Protein AF-A0A833R8L1-F1 (afdb_monomer)

Solvent-accessible surface area (backbone atoms only — not comparable to full-atom values): 6176 Å² total; per-residue (Å²): 141,79,85,76,70,83,76,71,52,55,57,55,58,17,51,48,32,48,52,28,42,79,69,75,31,52,68,61,21,54,55,58,44,67,78,46,80,87,41,73,46,28,52,52,32,49,52,51,46,55,51,51,51,55,58,74,72,60,53,72,66,58,54,51,50,52,54,51,52,51,54,50,52,50,50,56,49,55,72,72,42,66,52,66,59,53,52,49,52,61,64,64,52,74,78,65,83,90,80,93,79,93,133

Organism: NCBI:txid561572

Mean predicted aligned error: 17.48 Å

pLDDT: mean 70.96, std 16.93, range [40.0, 94.81]

Radius of gyration: 25.74 Å; Cα contacts (8 Å, |Δi|>4): 49; chains: 1; bounding box: 40×55×70 Å

Sequence (103 aa):
MAKKSDDTKEWNIARMGISLLLNNKTEEAEALFTGHPHSFHIKAGRCFVLFMNALMTFENDKLQQAILLLKDMERECASDIGWLKSVKSKVFKAEETGVTIII

Structure (mmCIF, N/CA/C/O backbone):
data_AF-A0A833R8L1-F1
#
_entry.id   AF-A0A833R8L1-F1
#
loop_
_atom_site.group_PDB
_atom_site.id
_atom_site.type_symbol
_atom_site.label_atom_id
_atom_site.label_alt_id
_atom_site.label_comp_id
_atom_site.label_asym_id
_atom_site.label_entity_id
_atom_site.label_seq_id
_atom_site.pdbx_PDB_ins_code
_atom_site.Cartn_x
_atom_site.Cartn_y
_atom_site.Cartn_z
_atom_site.occupancy
_atom_site.B_iso_or_equiv
_atom_site.auth_seq_id
_atom_site.auth_comp_id
_atom_site.auth_asym_id
_atom_site.auth_atom_id
_atom_site.pdbx_PDB_model_num
ATOM 1 N N . MET A 1 1 ? 24.207 11.016 -30.138 1.00 40.00 1 MET A N 1
ATOM 2 C CA . MET A 1 1 ? 22.897 11.035 -29.454 1.00 40.00 1 MET A CA 1
ATOM 3 C C . MET A 1 1 ? 22.816 9.829 -28.538 1.00 40.00 1 MET A C 1
ATOM 5 O O . MET A 1 1 ? 22.832 8.716 -29.034 1.00 40.00 1 MET A O 1
ATOM 9 N N . ALA A 1 2 ? 22.756 10.042 -27.229 1.00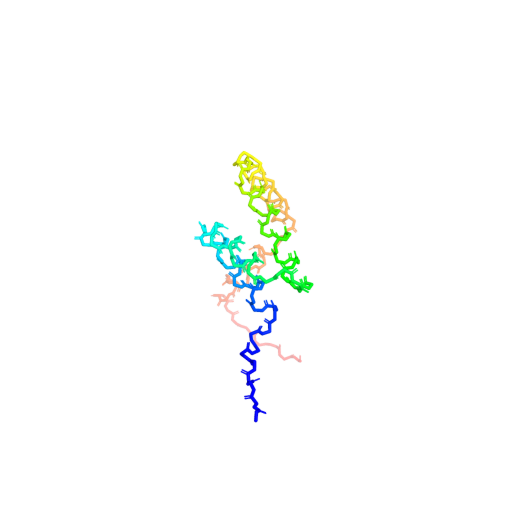 41.59 2 ALA A N 1
ATOM 10 C CA . ALA A 1 2 ? 22.320 9.026 -26.278 1.00 41.59 2 ALA A CA 1
ATOM 11 C C . ALA A 1 2 ? 21.628 9.772 -25.138 1.00 41.59 2 ALA A C 1
ATOM 13 O O . ALA A 1 2 ? 22.274 10.266 -24.216 1.00 41.59 2 ALA A O 1
ATOM 14 N N . LYS A 1 3 ? 20.309 9.948 -25.260 1.00 43.62 3 LYS A N 1
ATOM 15 C CA . LYS A 1 3 ? 19.487 10.407 -24.144 1.00 43.62 3 LYS A CA 1
ATOM 16 C C . LYS A 1 3 ? 19.398 9.211 -23.206 1.00 43.62 3 LYS A C 1
ATOM 18 O O . LYS A 1 3 ? 18.616 8.302 -23.448 1.00 43.62 3 LYS A O 1
ATOM 23 N N . LYS A 1 4 ? 20.296 9.169 -22.222 1.00 41.38 4 LYS A N 1
ATOM 24 C CA . LYS A 1 4 ? 20.243 8.222 -21.111 1.00 41.38 4 LYS A CA 1
ATOM 25 C C . LYS A 1 4 ? 18.935 8.541 -20.393 1.00 41.38 4 LYS A C 1
ATOM 27 O O . LYS A 1 4 ? 18.856 9.562 -19.713 1.00 41.38 4 LYS A O 1
ATOM 32 N N . SER A 1 5 ? 17.876 7.793 -20.701 1.00 47.31 5 SER A N 1
ATOM 33 C CA . SER A 1 5 ? 16.638 7.868 -19.944 1.00 47.31 5 SER A CA 1
ATOM 34 C C . SER A 1 5 ? 17.030 7.589 -18.506 1.00 47.31 5 SER A C 1
ATOM 36 O O . SER A 1 5 ? 17.732 6.622 -18.212 1.00 47.31 5 SER A O 1
ATOM 38 N N . ASP A 1 6 ? 16.692 8.522 -17.631 1.00 53.19 6 ASP A N 1
ATOM 39 C CA . ASP A 1 6 ? 16.714 8.288 -16.204 1.00 53.19 6 ASP A CA 1
ATOM 40 C C . ASP A 1 6 ? 15.689 7.177 -15.948 1.00 53.19 6 ASP A C 1
ATOM 42 O O . ASP A 1 6 ? 14.493 7.430 -15.812 1.00 53.19 6 ASP A O 1
ATOM 46 N N . ASP A 1 7 ? 16.150 5.927 -16.055 1.00 53.56 7 ASP A N 1
ATOM 47 C CA . ASP A 1 7 ? 15.382 4.695 -15.901 1.00 53.56 7 ASP A CA 1
ATOM 48 C C . ASP A 1 7 ? 15.023 4.523 -14.422 1.00 53.56 7 ASP A C 1
ATOM 50 O O . ASP A 1 7 ? 15.383 3.544 -13.758 1.00 53.56 7 ASP A O 1
ATOM 54 N N . THR A 1 8 ? 14.282 5.484 -13.873 1.00 61.19 8 THR A N 1
ATOM 55 C CA . THR A 1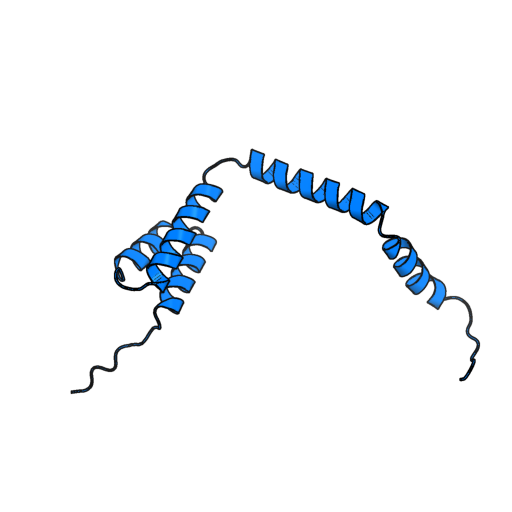 8 ? 13.489 5.228 -12.685 1.00 61.19 8 THR A CA 1
ATOM 56 C C . THR A 1 8 ? 12.464 4.189 -13.103 1.00 61.19 8 THR A C 1
ATOM 58 O O . THR A 1 8 ? 11.418 4.503 -13.668 1.00 61.19 8 THR A O 1
ATOM 61 N N . LYS A 1 9 ? 12.819 2.918 -12.891 1.00 83.00 9 LYS A N 1
ATOM 62 C CA . LYS A 1 9 ? 11.961 1.780 -13.199 1.00 83.00 9 LYS A CA 1
ATOM 63 C C . LYS A 1 9 ? 10.581 2.076 -12.620 1.00 83.00 9 LYS A C 1
ATOM 65 O O . LYS A 1 9 ? 10.475 2.440 -11.454 1.00 83.00 9 LYS A O 1
ATOM 70 N N . GLU A 1 10 ? 9.536 1.930 -13.421 1.00 84.12 10 GLU A N 1
ATOM 71 C CA . GLU A 1 10 ? 8.184 2.419 -13.114 1.00 84.12 10 GLU A CA 1
ATOM 72 C C . GLU A 1 10 ? 7.615 1.871 -11.786 1.00 84.12 10 GLU A C 1
ATOM 74 O O . GLU A 1 10 ? 6.789 2.514 -11.137 1.00 84.12 10 GLU A O 1
ATOM 79 N N . TRP A 1 11 ? 8.114 0.718 -11.321 1.00 87.25 11 TRP A N 1
ATOM 80 C CA . TRP A 1 11 ? 7.828 0.183 -9.984 1.00 87.25 11 TRP A CA 1
ATOM 81 C C . TRP A 1 11 ? 8.289 1.105 -8.846 1.00 87.25 11 TRP A C 1
ATOM 83 O O . TRP A 1 11 ? 7.661 1.133 -7.792 1.00 87.25 11 TRP A O 1
ATOM 93 N N . ASN A 1 12 ? 9.369 1.866 -9.030 1.00 91.19 12 ASN A N 1
ATOM 94 C CA . ASN A 1 12 ? 9.887 2.797 -8.034 1.00 91.19 12 ASN A CA 1
ATOM 95 C C . ASN A 1 12 ? 8.972 4.023 -7.908 1.00 91.19 12 ASN A C 1
ATOM 97 O O . ASN A 1 12 ? 8.742 4.502 -6.803 1.00 91.19 12 ASN A O 1
ATOM 101 N N . ILE A 1 13 ? 8.367 4.464 -9.017 1.00 91.56 13 ILE A N 1
ATOM 102 C CA . ILE A 1 13 ? 7.332 5.510 -9.011 1.00 91.56 13 ILE A CA 1
ATOM 103 C C . ILE A 1 13 ? 6.093 5.011 -8.256 1.00 91.56 13 ILE A C 1
ATOM 105 O O . ILE A 1 13 ? 5.587 5.705 -7.376 1.00 91.56 13 ILE A O 1
ATOM 109 N N . ALA A 1 14 ? 5.656 3.773 -8.520 1.00 91.50 14 ALA A N 1
ATOM 110 C CA . ALA A 1 14 ? 4.570 3.136 -7.773 1.00 91.50 14 ALA A CA 1
ATOM 111 C C . ALA A 1 14 ? 4.877 3.048 -6.265 1.00 91.50 14 ALA A C 1
ATOM 113 O O . ALA A 1 14 ? 4.057 3.450 -5.439 1.00 91.50 14 ALA A O 1
ATOM 114 N N . ARG A 1 15 ? 6.085 2.597 -5.899 1.00 93.94 15 ARG A N 1
ATOM 115 C CA . ARG A 1 15 ? 6.544 2.527 -4.503 1.00 93.94 15 ARG A CA 1
ATOM 116 C C . ARG A 1 15 ? 6.554 3.902 -3.835 1.00 93.94 15 ARG A C 1
ATOM 118 O O . ARG A 1 15 ? 6.144 4.023 -2.684 1.00 93.94 15 ARG A O 1
ATOM 125 N N . MET A 1 16 ? 7.019 4.930 -4.541 1.00 94.81 16 MET A N 1
ATOM 126 C CA . MET A 1 16 ? 7.083 6.293 -4.021 1.00 94.81 16 MET A CA 1
ATOM 127 C C . MET A 1 16 ? 5.688 6.876 -3.788 1.00 94.81 16 MET A C 1
ATOM 129 O O . MET A 1 16 ? 5.451 7.443 -2.726 1.00 94.81 16 MET A O 1
ATOM 133 N N . GLY A 1 17 ? 4.738 6.647 -4.698 1.00 93.75 17 GLY A N 1
ATOM 134 C CA . GLY A 1 17 ? 3.343 7.047 -4.492 1.00 93.75 17 GLY A CA 1
ATOM 135 C C . GLY A 1 17 ? 2.682 6.353 -3.294 1.00 93.75 17 GLY A C 1
ATOM 136 O O . GLY A 1 17 ? 1.988 7.004 -2.517 1.00 93.75 17 GLY A O 1
ATOM 137 N N . ILE A 1 18 ? 2.971 5.066 -3.063 1.00 93.19 18 ILE A N 1
ATOM 138 C CA . ILE A 1 18 ? 2.532 4.354 -1.847 1.00 93.19 18 ILE A CA 1
ATOM 139 C C . ILE A 1 18 ? 3.159 4.980 -0.593 1.00 93.19 18 ILE A C 1
ATOM 141 O O . ILE A 1 18 ? 2.470 5.200 0.400 1.00 93.19 18 ILE A O 1
ATOM 145 N N . SER A 1 19 ? 4.453 5.308 -0.634 1.00 94.81 19 SER A N 1
ATOM 146 C CA . SER A 1 19 ? 5.132 5.972 0.484 1.00 94.81 19 SER A CA 1
ATOM 147 C C . SER A 1 19 ? 4.523 7.340 0.796 1.00 94.81 19 SER A C 1
ATOM 149 O O . SER A 1 19 ? 4.379 7.678 1.967 1.00 94.81 19 SER A O 1
ATOM 151 N N . LEU A 1 20 ? 4.163 8.127 -0.219 1.00 94.81 20 LEU A N 1
ATOM 152 C CA . LEU A 1 20 ? 3.509 9.424 -0.037 1.00 94.81 20 LEU A CA 1
ATOM 153 C C . LEU A 1 20 ? 2.155 9.264 0.666 1.00 94.81 20 LEU A C 1
ATOM 155 O O . LEU A 1 20 ? 1.912 9.947 1.658 1.00 94.81 20 LEU A O 1
ATOM 159 N N . LEU A 1 21 ? 1.330 8.299 0.244 1.00 90.31 21 LEU A N 1
ATOM 160 C CA . LEU A 1 21 ? 0.077 7.977 0.933 1.00 90.31 21 LEU A CA 1
ATOM 161 C C . LEU A 1 21 ? 0.304 7.632 2.414 1.00 90.31 21 LEU A C 1
ATOM 163 O O . LEU A 1 21 ? -0.368 8.189 3.276 1.00 90.31 21 LEU A O 1
ATOM 167 N N . LEU A 1 22 ? 1.255 6.740 2.719 1.00 87.69 22 LEU A N 1
ATOM 168 C CA . LEU A 1 22 ? 1.546 6.315 4.098 1.00 87.69 22 LEU A CA 1
ATOM 169 C C . LEU A 1 22 ? 2.027 7.466 4.996 1.00 87.69 22 LEU A C 1
ATOM 171 O O . LEU A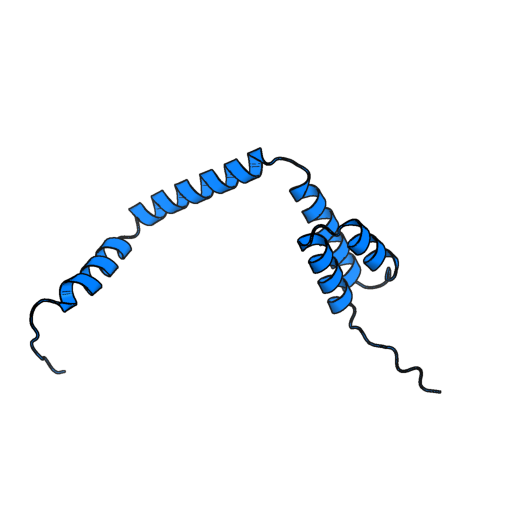 1 22 ? 1.951 7.367 6.216 1.00 87.69 22 LEU A O 1
ATOM 175 N N . ASN A 1 23 ? 2.514 8.555 4.398 1.00 90.44 23 ASN A N 1
ATOM 176 C CA . ASN A 1 23 ? 2.932 9.769 5.093 1.00 90.44 23 ASN A CA 1
ATOM 177 C C . ASN A 1 23 ? 1.890 10.899 4.979 1.00 90.44 23 ASN A C 1
ATOM 179 O O . ASN A 1 23 ? 2.242 12.068 5.123 1.00 90.44 23 ASN A O 1
ATOM 183 N N . ASN A 1 24 ? 0.620 10.565 4.719 1.00 88.62 24 ASN A N 1
ATOM 184 C CA . ASN A 1 24 ? -0.507 11.500 4.598 1.00 88.62 24 ASN A CA 1
ATOM 185 C C . ASN A 1 24 ? -0.361 12.552 3.481 1.00 88.62 24 ASN A C 1
ATOM 187 O O . ASN A 1 24 ? -0.974 13.614 3.533 1.00 88.62 24 ASN A O 1
ATOM 191 N N . LYS A 1 25 ? 0.438 12.264 2.448 1.00 92.06 25 LYS A N 1
ATOM 192 C CA . LYS A 1 25 ? 0.663 13.127 1.277 1.00 92.06 25 LYS A CA 1
ATOM 193 C C . LYS A 1 25 ? -0.112 12.609 0.061 1.00 92.06 25 LYS A C 1
ATOM 195 O O . LYS A 1 25 ? 0.453 12.367 -1.005 1.00 92.06 25 LYS A O 1
ATOM 200 N N . THR A 1 26 ? -1.416 12.392 0.226 1.00 89.31 26 THR A N 1
ATOM 201 C CA . THR A 1 26 ? -2.271 11.761 -0.796 1.00 89.31 26 THR A CA 1
ATOM 202 C C . THR A 1 26 ? -2.363 12.584 -2.086 1.00 89.31 26 THR A C 1
ATOM 204 O O . THR A 1 26 ? -2.323 12.019 -3.175 1.00 89.31 26 THR A O 1
ATOM 207 N N . GLU A 1 27 ? -2.417 13.914 -1.990 1.00 89.88 27 GLU A N 1
ATOM 208 C CA . GLU A 1 27 ? -2.454 14.799 -3.165 1.00 89.88 27 GLU A CA 1
ATOM 209 C C . GLU A 1 27 ? -1.148 14.740 -3.974 1.00 89.88 27 GLU A C 1
ATOM 211 O O . GLU A 1 27 ? -1.177 14.658 -5.203 1.00 89.88 27 GLU A O 1
ATOM 216 N N . GLU A 1 28 ? 0.005 14.692 -3.293 1.00 93.12 28 GLU A N 1
ATOM 217 C CA . GLU A 1 28 ? 1.317 14.524 -3.935 1.00 93.12 28 GLU A CA 1
ATOM 218 C C . GLU A 1 28 ? 1.425 13.155 -4.628 1.00 93.12 28 GLU A C 1
ATOM 220 O O . GLU A 1 28 ? 2.004 13.054 -5.710 1.00 93.12 28 GLU A O 1
ATOM 225 N N . ALA A 1 29 ? 0.840 12.104 -4.039 1.00 91.88 29 ALA A N 1
ATOM 226 C CA . ALA A 1 29 ? 0.789 10.776 -4.648 1.00 91.88 29 ALA A CA 1
ATOM 227 C C . ALA A 1 29 ? -0.040 10.768 -5.947 1.00 91.88 29 ALA A C 1
ATOM 229 O O . ALA A 1 29 ? 0.385 10.187 -6.947 1.00 91.88 29 ALA A O 1
ATOM 230 N N . GLU A 1 30 ? -1.192 11.443 -5.966 1.00 89.31 30 GLU A N 1
ATOM 231 C CA . GLU A 1 30 ? -2.050 11.527 -7.155 1.00 89.31 30 GLU A CA 1
ATOM 232 C C . GLU A 1 30 ? -1.404 12.364 -8.273 1.00 89.31 30 GLU A C 1
ATOM 234 O O . GLU A 1 30 ? -1.437 11.980 -9.450 1.00 89.31 30 GLU A O 1
ATOM 239 N N . ALA A 1 31 ? -0.745 13.470 -7.913 1.0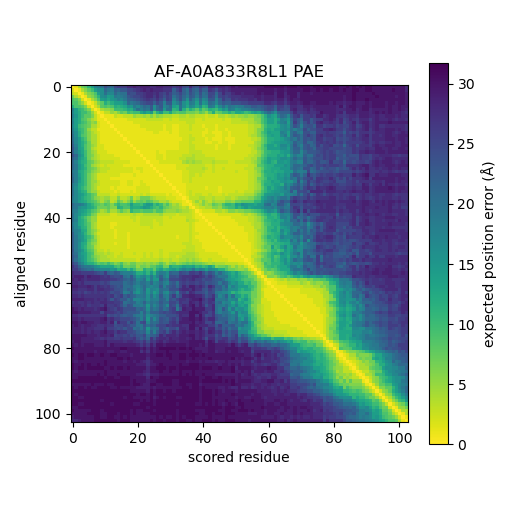0 92.56 31 ALA A N 1
ATOM 240 C CA . ALA A 1 31 ? 0.035 14.273 -8.851 1.00 92.56 31 ALA A CA 1
ATOM 241 C C . ALA A 1 31 ? 1.195 13.463 -9.458 1.00 92.56 31 ALA A C 1
ATOM 243 O O . ALA A 1 31 ? 1.394 13.487 -10.677 1.00 92.56 31 ALA A O 1
ATOM 244 N N . LEU A 1 32 ? 1.906 12.683 -8.630 1.00 91.88 32 LEU A N 1
ATOM 245 C CA . LEU A 1 32 ? 2.981 11.797 -9.079 1.00 91.88 32 LEU A CA 1
ATOM 246 C C . LEU A 1 32 ? 2.470 10.777 -10.108 1.00 91.88 32 LEU A C 1
ATOM 248 O O . LEU A 1 32 ? 3.110 10.571 -11.136 1.00 91.88 32 LEU A O 1
ATOM 252 N N . PHE A 1 33 ? 1.306 10.161 -9.890 1.00 89.25 33 PHE A N 1
ATOM 253 C CA . PHE A 1 33 ? 0.761 9.182 -10.836 1.00 89.25 33 PHE A CA 1
ATOM 254 C C . PHE A 1 33 ? 0.219 9.803 -12.125 1.00 89.25 33 PHE A C 1
ATOM 256 O O . PHE A 1 33 ? 0.340 9.199 -13.194 1.00 89.25 33 PHE A O 1
ATOM 263 N N . THR A 1 34 ? -0.329 11.016 -12.055 1.00 87.56 34 THR A N 1
ATOM 264 C CA . THR A 1 34 ? -0.841 11.738 -13.230 1.00 87.56 34 THR A CA 1
ATOM 265 C C . THR A 1 34 ? 0.276 12.087 -14.219 1.00 87.56 34 THR A C 1
ATOM 267 O O . THR A 1 34 ? 0.057 12.060 -15.429 1.00 87.56 34 THR A O 1
ATOM 270 N N . GLY A 1 35 ? 1.498 12.322 -13.726 1.00 84.06 35 GLY A N 1
ATOM 271 C CA . GLY A 1 35 ? 2.685 12.544 -14.558 1.00 84.06 35 GLY A CA 1
ATOM 272 C C . GLY A 1 35 ? 3.177 11.312 -15.334 1.00 84.06 35 GLY A C 1
ATOM 273 O O . GLY A 1 35 ? 4.002 11.459 -16.235 1.00 84.06 35 GLY A O 1
ATOM 274 N N . HIS A 1 36 ? 2.677 10.106 -15.027 1.00 78.75 36 HIS A N 1
ATOM 275 C CA . HIS A 1 36 ? 3.176 8.847 -15.596 1.00 78.75 36 HIS A CA 1
ATOM 276 C C . HIS A 1 36 ? 2.056 7.831 -15.955 1.0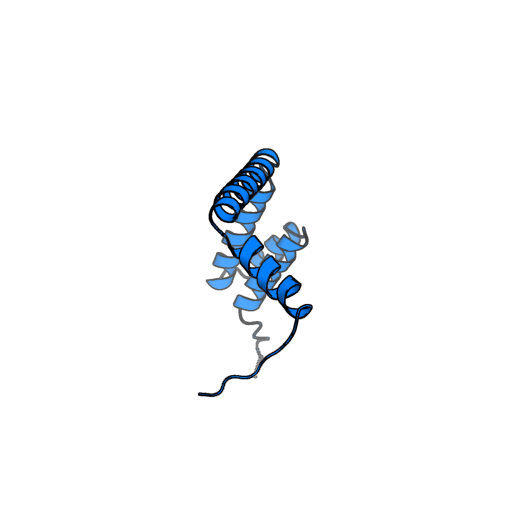0 78.75 36 HIS A C 1
ATOM 278 O O . HIS A 1 36 ? 2.002 6.723 -15.415 1.00 78.75 36 HIS A O 1
ATOM 284 N N . PRO A 1 37 ? 1.157 8.150 -16.906 1.00 69.81 37 PRO A N 1
ATOM 285 C CA . PRO A 1 37 ? -0.101 7.414 -17.107 1.00 69.81 37 PRO A CA 1
ATOM 286 C C . PRO A 1 37 ? 0.011 6.032 -17.792 1.00 69.81 37 PRO A C 1
ATOM 288 O O . PRO A 1 37 ? -0.957 5.263 -17.788 1.00 69.81 37 PRO A O 1
ATOM 291 N N . HIS A 1 38 ? 1.153 5.690 -18.402 1.00 75.31 38 HIS A N 1
ATOM 292 C CA . HIS A 1 38 ? 1.255 4.562 -19.346 1.00 75.31 38 HIS A CA 1
ATOM 293 C C . HIS A 1 38 ? 1.893 3.267 -18.802 1.00 75.31 38 HIS A C 1
ATOM 295 O O . HIS A 1 38 ? 2.052 2.318 -19.564 1.00 75.31 38 HIS A O 1
ATOM 301 N N . SER A 1 39 ? 2.161 3.164 -17.495 1.00 82.31 39 SER A N 1
ATOM 302 C CA . SER A 1 39 ? 2.734 1.951 -16.881 1.00 82.31 39 SER A CA 1
ATOM 303 C C . SER A 1 39 ? 1.704 1.075 -16.167 1.00 82.31 39 SER A C 1
ATOM 305 O O . SER A 1 39 ? 0.864 1.573 -15.413 1.00 82.31 39 SER A O 1
ATOM 307 N N . PHE A 1 40 ? 1.833 -0.250 -16.302 1.00 83.62 40 PHE A N 1
ATOM 308 C CA . PHE A 1 40 ? 1.105 -1.219 -15.473 1.00 83.62 40 PHE A CA 1
ATOM 309 C C . PHE A 1 40 ? 1.373 -1.016 -13.972 1.00 83.62 40 PHE A C 1
ATOM 311 O O . PHE A 1 40 ? 0.433 -0.982 -13.180 1.00 83.62 40 PHE A O 1
ATOM 318 N N . HIS A 1 41 ? 2.638 -0.818 -13.584 1.00 82.56 41 HIS A N 1
ATOM 319 C CA . HIS A 1 41 ? 3.034 -0.655 -12.182 1.00 82.56 41 HIS A CA 1
ATOM 320 C C . HIS A 1 41 ? 2.400 0.589 -11.557 1.00 82.56 41 HIS A C 1
ATOM 322 O O . HIS A 1 41 ? 1.944 0.556 -10.417 1.00 82.56 41 HIS A O 1
ATOM 328 N N . ILE A 1 42 ? 2.334 1.677 -12.321 1.00 85.69 42 ILE A N 1
ATOM 329 C CA . ILE A 1 42 ? 1.794 2.958 -11.857 1.00 85.69 42 ILE A CA 1
ATOM 330 C C . ILE A 1 42 ? 0.273 2.893 -11.739 1.00 85.69 42 ILE A C 1
ATOM 332 O O . ILE A 1 42 ? -0.279 3.363 -10.748 1.00 85.69 42 ILE A O 1
ATOM 336 N N . LYS A 1 43 ? -0.408 2.223 -12.678 1.00 86.62 43 LYS A N 1
ATOM 337 C CA . LYS A 1 43 ? -1.846 1.934 -12.557 1.00 86.62 43 LYS A CA 1
ATOM 338 C C . LYS A 1 43 ? -2.153 1.091 -11.317 1.00 86.62 43 LYS A C 1
ATOM 340 O O . LYS A 1 43 ? -3.063 1.438 -10.573 1.00 86.62 43 LYS A O 1
ATOM 345 N N . ALA A 1 44 ? -1.370 0.041 -11.061 1.00 86.31 44 ALA A N 1
ATOM 346 C CA . ALA A 1 44 ? -1.522 -0.788 -9.865 1.00 86.31 44 ALA A CA 1
ATOM 347 C C . ALA A 1 44 ? -1.295 0.020 -8.572 1.00 86.31 44 ALA A C 1
ATOM 349 O O . ALA A 1 44 ? -2.107 -0.055 -7.650 1.00 86.31 44 ALA A O 1
ATOM 350 N N . GLY A 1 45 ? -0.243 0.846 -8.531 1.00 87.88 45 GLY A N 1
ATOM 351 C CA . GLY A 1 45 ? 0.038 1.748 -7.410 1.00 87.88 45 GLY A CA 1
ATOM 352 C C . GLY A 1 45 ? -1.088 2.754 -7.158 1.00 87.88 45 GLY A C 1
ATOM 353 O O . GLY A 1 45 ? -1.525 2.907 -6.021 1.00 87.88 45 GLY A O 1
ATOM 354 N N . ARG A 1 46 ? -1.625 3.378 -8.212 1.00 89.56 46 ARG A N 1
ATOM 355 C CA . ARG A 1 46 ? -2.757 4.312 -8.120 1.00 89.56 46 ARG A CA 1
ATOM 356 C C . ARG A 1 46 ? -4.031 3.634 -7.618 1.00 89.56 46 ARG A C 1
ATOM 358 O O . ARG A 1 46 ? -4.695 4.182 -6.746 1.00 89.56 46 ARG A O 1
ATOM 365 N N . CYS A 1 47 ? -4.346 2.428 -8.098 1.00 88.44 47 CYS A N 1
ATOM 366 C CA . CYS A 1 47 ? -5.469 1.640 -7.579 1.00 88.44 47 CYS A CA 1
ATOM 367 C C . CYS A 1 47 ? -5.317 1.343 -6.082 1.00 88.44 47 CYS A C 1
ATOM 369 O O . CYS A 1 47 ? -6.268 1.539 -5.328 1.00 88.44 47 CYS A O 1
ATOM 371 N N . PHE A 1 48 ? -4.128 0.917 -5.644 1.00 87.44 48 PHE A N 1
ATOM 372 C CA . PHE A 1 48 ? -3.847 0.684 -4.227 1.00 87.44 48 PHE A CA 1
ATOM 373 C C . PHE A 1 48 ? -4.021 1.962 -3.402 1.00 87.44 48 PHE A C 1
ATOM 375 O O . PHE A 1 48 ? -4.664 1.936 -2.356 1.00 87.44 48 PHE A O 1
ATOM 382 N N . VAL A 1 49 ? -3.486 3.087 -3.888 1.00 86.31 49 VAL A N 1
ATOM 383 C CA . VAL A 1 49 ? -3.555 4.364 -3.176 1.00 86.31 49 VAL A CA 1
ATOM 384 C C . VAL A 1 49 ? -4.990 4.862 -3.038 1.00 86.31 49 VAL A C 1
ATOM 386 O O . VAL A 1 49 ? -5.391 5.235 -1.941 1.00 86.31 49 VAL A O 1
ATOM 389 N N . LEU A 1 50 ? -5.787 4.792 -4.106 1.00 83.81 50 LEU A N 1
ATOM 390 C CA . LEU A 1 50 ? -7.211 5.135 -4.068 1.00 83.81 50 LEU A CA 1
ATOM 391 C C . LEU A 1 50 ? -7.994 4.233 -3.106 1.00 83.81 50 LEU A C 1
ATOM 393 O O . LEU A 1 50 ? -8.795 4.731 -2.319 1.00 83.81 50 LEU A O 1
ATOM 397 N N . PHE A 1 51 ? -7.742 2.922 -3.138 1.00 82.12 51 PHE A N 1
ATOM 398 C CA . PHE A 1 51 ? -8.396 1.955 -2.256 1.00 82.12 51 PHE A CA 1
ATOM 399 C C . PHE A 1 51 ? -8.072 2.209 -0.780 1.00 82.12 51 PHE A C 1
ATOM 401 O O . PHE A 1 51 ? -8.969 2.271 0.057 1.00 82.12 51 PHE A O 1
ATOM 408 N N . MET A 1 52 ? -6.796 2.409 -0.461 1.00 83.44 52 MET A N 1
ATOM 409 C CA . MET A 1 52 ? -6.348 2.666 0.904 1.00 83.44 52 MET A CA 1
ATOM 410 C C . MET A 1 52 ? -6.766 4.049 1.403 1.00 83.44 52 MET A C 1
ATOM 412 O O . MET A 1 52 ? -7.127 4.176 2.568 1.00 83.44 52 MET A O 1
ATOM 416 N N . ASN A 1 53 ? -6.778 5.067 0.538 1.00 79.62 53 ASN A N 1
ATOM 417 C CA . ASN A 1 53 ? -7.341 6.371 0.874 1.00 79.62 53 ASN A CA 1
ATOM 418 C C . ASN A 1 53 ? -8.833 6.237 1.216 1.00 79.62 53 ASN A C 1
ATOM 420 O O . ASN A 1 53 ? -9.254 6.723 2.257 1.00 79.62 53 ASN A O 1
ATOM 424 N N . ALA A 1 54 ? -9.606 5.487 0.419 1.00 72.56 54 ALA A N 1
ATOM 425 C CA . ALA A 1 54 ? -11.016 5.215 0.703 1.00 72.56 54 ALA A CA 1
ATOM 426 C C . ALA A 1 54 ? -11.222 4.469 2.038 1.00 72.56 54 ALA A C 1
ATOM 428 O O . ALA A 1 54 ? -12.063 4.878 2.840 1.00 72.56 54 ALA A O 1
ATOM 429 N N . LEU A 1 55 ? -10.424 3.427 2.315 1.00 68.38 55 LEU A N 1
ATOM 430 C CA . LEU A 1 55 ? -10.466 2.678 3.580 1.00 68.38 55 LEU A CA 1
ATOM 431 C C . LEU A 1 55 ? -10.090 3.531 4.795 1.00 68.38 55 LEU A C 1
ATOM 433 O O . LEU A 1 55 ? -10.710 3.402 5.846 1.00 68.38 55 LEU A O 1
ATOM 437 N N . MET A 1 56 ? -9.088 4.403 4.663 1.00 68.25 56 MET A N 1
ATOM 438 C CA . MET A 1 56 ? -8.690 5.317 5.735 1.00 68.25 56 MET A CA 1
ATOM 439 C C . MET A 1 56 ? -9.736 6.409 5.979 1.00 68.25 56 MET A C 1
ATOM 441 O O . MET A 1 56 ? -9.848 6.901 7.100 1.00 68.25 56 MET A O 1
ATOM 445 N N . THR A 1 57 ? -10.526 6.774 4.964 1.00 64.75 57 THR A N 1
ATOM 446 C CA . THR A 1 57 ? -11.526 7.842 5.082 1.00 64.75 57 THR A CA 1
ATOM 447 C C . THR A 1 57 ? -12.859 7.436 5.714 1.00 64.75 57 THR A C 1
ATOM 449 O O . THR A 1 57 ? -13.611 8.343 6.058 1.00 64.75 57 THR A O 1
ATOM 452 N N . PHE A 1 58 ? -13.177 6.149 5.931 1.00 55.31 58 PHE A N 1
ATOM 453 C CA . PHE A 1 58 ? -14.454 5.779 6.565 1.00 55.31 58 PHE A CA 1
ATOM 454 C C . PHE A 1 58 ? -14.382 4.632 7.589 1.00 55.31 58 PHE A C 1
ATOM 456 O O . PHE A 1 58 ? -14.211 3.464 7.254 1.00 55.31 58 PHE A O 1
ATOM 463 N N . GLU A 1 59 ? -14.686 5.038 8.829 1.00 61.31 59 GLU A N 1
ATOM 464 C CA . GLU A 1 59 ? -15.058 4.272 10.027 1.00 61.31 59 GLU A CA 1
ATOM 465 C C . GLU A 1 59 ? -13.913 3.799 10.931 1.00 61.31 59 GLU A C 1
ATOM 467 O O . GLU A 1 59 ? -13.583 2.615 11.024 1.00 61.31 59 GLU A O 1
ATOM 472 N N . ASN A 1 60 ? -13.422 4.745 11.744 1.00 61.62 60 ASN A N 1
ATOM 473 C CA . ASN A 1 60 ? -12.697 4.461 12.987 1.00 61.62 60 ASN A CA 1
ATOM 474 C C . ASN A 1 60 ? -13.392 3.357 13.810 1.00 61.62 60 ASN A C 1
ATOM 476 O O . ASN A 1 60 ? -12.722 2.512 14.391 1.00 61.62 60 ASN A O 1
ATOM 480 N N . ASP A 1 61 ? -14.723 3.296 13.781 1.00 62.62 61 ASP A N 1
ATOM 481 C CA . ASP A 1 61 ? -15.509 2.283 14.485 1.00 62.62 61 ASP A CA 1
ATOM 482 C C . ASP A 1 61 ? -15.300 0.869 13.926 1.00 62.62 61 ASP A C 1
ATOM 484 O O . ASP A 1 61 ? -15.241 -0.086 14.699 1.00 62.62 61 ASP A O 1
ATOM 488 N N . LYS A 1 62 ? -15.115 0.711 12.607 1.00 59.53 62 LYS A N 1
ATOM 489 C CA . LYS A 1 62 ? -14.770 -0.581 11.986 1.00 59.53 62 LYS A CA 1
ATOM 490 C C . LYS A 1 62 ? -13.331 -0.984 12.284 1.00 59.53 62 LYS A C 1
ATOM 492 O O . LYS A 1 62 ? -13.069 -2.161 12.519 1.00 59.53 62 LYS A O 1
ATOM 497 N N . LEU A 1 63 ? -12.409 -0.021 12.341 1.00 63.12 63 LEU A N 1
ATOM 498 C CA . LEU A 1 63 ? -11.034 -0.274 12.773 1.00 63.12 63 LEU A CA 1
ATOM 499 C C . LEU A 1 63 ? -10.984 -0.710 14.246 1.00 63.12 63 LEU A C 1
ATOM 501 O O . LEU A 1 63 ? -10.323 -1.694 14.571 1.00 63.12 63 LEU A O 1
ATOM 505 N N . GLN A 1 64 ? -11.726 -0.036 15.130 1.00 71.00 64 GLN A N 1
ATOM 506 C CA . GLN A 1 64 ? -11.849 -0.435 16.534 1.00 71.00 64 GLN A CA 1
ATOM 507 C C . GLN A 1 64 ? -12.492 -1.820 16.672 1.00 71.00 64 GLN A C 1
ATOM 509 O O . GLN A 1 64 ? -11.996 -2.643 17.438 1.00 71.00 64 GLN A O 1
ATOM 514 N N . GLN A 1 65 ? -13.531 -2.129 15.891 1.00 67.50 65 GLN A N 1
ATOM 515 C CA . GLN A 1 65 ? -14.142 -3.463 15.865 1.00 67.50 65 GLN A CA 1
ATOM 516 C C . GLN A 1 65 ? -13.162 -4.548 15.397 1.00 67.50 65 GLN A C 1
ATOM 518 O O . GLN A 1 65 ? -13.081 -5.600 16.027 1.00 67.50 65 GLN A O 1
ATOM 523 N N . ALA A 1 66 ? -12.369 -4.289 14.352 1.00 62.53 66 ALA A N 1
ATOM 524 C CA . ALA A 1 66 ? -11.343 -5.223 13.888 1.00 62.53 66 ALA A CA 1
ATOM 525 C C . ALA A 1 66 ? -10.256 -5.460 14.952 1.00 62.53 66 ALA A C 1
ATOM 527 O O . ALA A 1 66 ? -9.850 -6.600 15.176 1.00 62.53 66 ALA A O 1
ATOM 528 N N . ILE A 1 67 ? -9.827 -4.408 15.660 1.00 71.88 67 ILE A N 1
ATOM 529 C CA . ILE A 1 67 ? -8.870 -4.509 16.774 1.00 71.88 67 ILE A CA 1
ATOM 530 C C . ILE A 1 67 ? -9.452 -5.328 17.935 1.00 71.88 67 ILE A C 1
ATOM 532 O O . ILE A 1 67 ? -8.739 -6.135 18.532 1.00 71.88 67 ILE A O 1
ATOM 536 N N . LEU A 1 68 ? -10.730 -5.134 18.273 1.00 84.44 68 LEU A N 1
ATOM 537 C CA . LEU A 1 68 ? -11.395 -5.893 19.334 1.00 84.44 68 LEU A CA 1
ATOM 538 C C . LEU A 1 68 ? -11.529 -7.375 18.971 1.00 84.44 68 LEU A C 1
ATOM 540 O O . LEU A 1 68 ? -11.207 -8.223 19.800 1.00 84.44 68 LEU A O 1
ATOM 544 N N . LEU A 1 69 ? -11.915 -7.682 17.731 1.00 79.06 69 LEU A N 1
ATOM 545 C CA . LEU A 1 69 ? -12.026 -9.055 17.240 1.00 79.06 69 LEU A CA 1
ATOM 546 C C . LEU A 1 69 ? -10.670 -9.778 17.255 1.00 79.06 69 LEU A C 1
ATOM 548 O O . LEU A 1 69 ? -10.582 -10.927 17.679 1.00 79.06 69 LEU A O 1
ATOM 552 N N . LEU A 1 70 ? -9.596 -9.088 16.857 1.00 70.19 70 LEU A N 1
ATOM 553 C CA . LEU A 1 70 ? -8.232 -9.621 16.915 1.00 70.19 70 LEU A CA 1
ATOM 554 C C . LEU A 1 70 ? -7.786 -9.941 18.350 1.00 70.19 70 LEU A C 1
ATOM 556 O O . LEU A 1 70 ? -7.179 -10.984 18.573 1.00 70.19 70 LEU A O 1
ATOM 560 N N . LYS A 1 71 ? -8.104 -9.081 19.326 1.00 72.94 71 LYS A N 1
ATOM 561 C CA . LYS A 1 71 ? -7.785 -9.320 20.748 1.00 72.94 71 LYS A CA 1
ATOM 562 C C . LYS A 1 71 ? -8.565 -10.491 21.344 1.00 72.94 71 LYS A C 1
ATOM 564 O O . LYS A 1 71 ? -8.056 -11.173 22.232 1.00 72.94 71 LYS A O 1
ATOM 569 N N . ASP A 1 72 ? -9.798 -10.700 20.898 1.00 77.81 72 ASP A N 1
ATOM 570 C CA . ASP A 1 72 ? -10.618 -11.820 21.361 1.00 77.81 72 ASP A CA 1
ATOM 571 C C . ASP A 1 72 ? -10.100 -13.146 20.792 1.00 77.81 72 ASP A C 1
ATOM 573 O O . ASP A 1 72 ? -9.826 -14.079 21.545 1.00 77.81 72 ASP A O 1
ATOM 577 N N . MET A 1 73 ? -9.790 -13.173 19.491 1.00 63.44 73 MET A N 1
ATOM 578 C CA . MET A 1 73 ? -9.111 -14.302 18.850 1.00 63.44 73 MET A CA 1
ATOM 579 C C . MET A 1 73 ? -7.757 -14.608 19.512 1.00 63.44 73 MET A C 1
ATOM 581 O O . MET A 1 73 ? -7.441 -15.771 19.754 1.00 63.44 73 MET A O 1
ATOM 585 N N . GLU A 1 74 ? -6.955 -13.587 19.840 1.00 65.62 74 GLU A N 1
ATOM 586 C CA . GLU A 1 74 ? -5.697 -13.755 20.579 1.00 65.62 74 GLU A CA 1
ATOM 587 C C . GLU A 1 74 ? -5.926 -14.432 21.936 1.00 65.62 74 GLU A C 1
ATOM 589 O O . GLU A 1 74 ? -5.157 -15.316 22.313 1.00 65.62 74 GLU A O 1
ATOM 594 N N . ARG A 1 75 ? -6.990 -14.068 22.662 1.00 73.31 75 ARG A N 1
ATOM 595 C CA . ARG A 1 75 ? -7.339 -14.682 23.949 1.00 73.31 75 ARG A CA 1
ATOM 596 C C . ARG A 1 75 ? -7.755 -16.142 23.790 1.00 73.31 75 ARG A C 1
ATOM 598 O O . ARG A 1 75 ? -7.310 -16.971 24.580 1.00 73.31 75 ARG A O 1
ATOM 605 N N . GLU A 1 76 ? -8.567 -16.460 22.787 1.00 66.31 76 GLU A N 1
ATOM 606 C CA . GLU A 1 76 ? -8.971 -17.836 22.478 1.00 66.31 76 GLU A CA 1
ATOM 607 C C . GLU A 1 76 ? -7.762 -18.688 22.077 1.00 66.31 76 GLU A C 1
ATOM 609 O O . GLU A 1 76 ? -7.547 -19.768 22.627 1.00 66.31 76 GLU A O 1
ATOM 614 N N . CYS A 1 77 ? -6.884 -18.154 21.229 1.00 58.62 77 CYS A N 1
ATOM 615 C CA . CYS A 1 77 ? -5.635 -18.813 20.866 1.00 58.62 77 CYS A CA 1
ATOM 616 C C . CYS A 1 77 ? -4.725 -18.978 22.091 1.00 58.62 77 CYS A C 1
ATOM 618 O O . CYS A 1 77 ? -4.203 -20.057 22.327 1.00 58.62 77 CYS A O 1
ATOM 620 N N . ALA A 1 78 ? -4.551 -17.957 22.932 1.00 59.16 78 ALA A N 1
ATOM 621 C CA . ALA A 1 78 ? -3.737 -18.046 24.146 1.00 59.16 78 ALA A CA 1
ATOM 622 C C . ALA A 1 78 ? -4.335 -18.986 25.209 1.00 59.16 78 ALA A C 1
ATOM 624 O O . ALA A 1 78 ? -3.588 -19.518 26.033 1.00 59.16 78 ALA A O 1
ATOM 625 N N . SER A 1 79 ? -5.652 -19.214 25.188 1.00 54.97 79 SER A N 1
ATOM 626 C CA . SER A 1 79 ? -6.305 -20.224 26.025 1.00 54.97 79 SER A CA 1
ATOM 627 C C . SER A 1 79 ? -5.999 -21.653 25.562 1.00 54.97 79 SER A C 1
ATOM 629 O O . SER A 1 79 ? -5.903 -22.546 26.404 1.00 54.97 79 SER A O 1
ATOM 631 N N . ASP A 1 80 ? -5.736 -21.840 24.263 1.00 54.44 80 ASP A N 1
ATOM 632 C CA . ASP A 1 80 ? -5.385 -23.129 23.650 1.00 54.44 80 ASP A CA 1
ATOM 633 C C . ASP A 1 80 ? -3.864 -23.340 23.504 1.00 54.44 80 ASP A C 1
ATOM 635 O O . ASP A 1 80 ? -3.361 -24.453 23.337 1.00 54.44 80 ASP A O 1
ATOM 639 N N . ILE A 1 81 ? -3.071 -22.275 23.641 1.00 54.38 81 ILE A N 1
ATOM 640 C CA . ILE A 1 81 ? -1.620 -22.364 23.593 1.00 54.38 81 ILE A CA 1
ATOM 641 C C . ILE A 1 81 ? -1.086 -22.455 25.033 1.00 54.38 81 ILE A C 1
ATOM 643 O O . ILE A 1 81 ? -0.719 -21.477 25.686 1.00 54.38 81 ILE A O 1
ATOM 647 N N . GLY A 1 82 ? -0.896 -23.694 25.494 1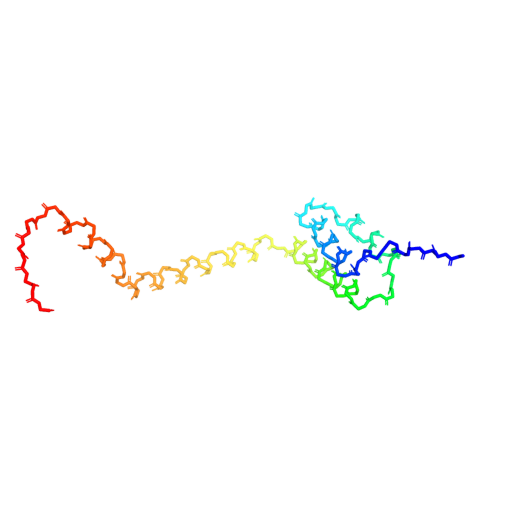.00 54.84 82 GLY A N 1
ATOM 648 C CA . GLY A 1 82 ? -0.078 -24.051 26.664 1.00 54.84 82 GLY A CA 1
ATOM 649 C C . GLY A 1 82 ? 1.389 -23.578 26.606 1.00 54.84 82 GLY A C 1
ATOM 650 O O . GLY A 1 82 ? 2.173 -23.889 27.504 1.00 54.84 82 GLY A O 1
ATOM 651 N N . TRP A 1 83 ? 1.779 -22.791 25.597 1.00 57.78 83 TRP A N 1
ATOM 652 C CA . TRP A 1 83 ? 3.125 -22.246 25.440 1.00 57.78 83 TRP A CA 1
ATOM 653 C C . TRP A 1 83 ? 3.513 -21.294 26.561 1.00 57.78 83 TRP A C 1
ATOM 655 O O . TRP A 1 83 ? 4.656 -21.347 26.989 1.00 57.78 83 TRP A O 1
ATOM 665 N N . LEU A 1 84 ? 2.597 -20.488 27.114 1.00 56.91 84 LEU A N 1
ATOM 666 C CA . LEU A 1 84 ? 2.936 -19.607 28.238 1.00 56.91 84 LEU A CA 1
ATOM 667 C C . LEU A 1 84 ? 3.292 -20.427 29.492 1.00 56.91 84 LEU A C 1
ATOM 669 O O . LEU A 1 84 ? 4.193 -20.040 30.235 1.00 56.91 84 LEU A O 1
ATOM 673 N N . LYS A 1 85 ? 2.691 -21.616 29.687 1.00 56.34 85 LYS A N 1
ATOM 674 C CA . LYS A 1 85 ? 3.135 -22.580 30.715 1.00 56.34 85 LYS A CA 1
ATOM 675 C C . LYS A 1 85 ? 4.483 -23.220 30.357 1.00 56.34 85 LYS A C 1
ATOM 677 O O . LYS A 1 85 ? 5.324 -23.352 31.242 1.00 56.34 85 LYS A O 1
ATOM 682 N N . SER A 1 86 ? 4.725 -23.571 29.090 1.00 56.47 86 SER A N 1
ATOM 683 C CA . SER A 1 86 ? 5.999 -24.161 28.636 1.00 56.47 86 SER A CA 1
ATOM 684 C C . SER A 1 86 ? 7.180 -23.183 28.642 1.00 56.47 86 SER A C 1
ATOM 686 O O . SER A 1 86 ? 8.306 -23.587 28.919 1.00 56.47 86 SER A O 1
ATOM 688 N N . VAL A 1 87 ? 6.953 -21.897 28.374 1.00 59.06 87 VAL A N 1
ATOM 689 C CA . VAL A 1 87 ? 7.976 -20.847 28.476 1.00 59.06 87 VAL A CA 1
ATOM 690 C C . VAL A 1 87 ? 8.257 -20.559 29.950 1.00 59.06 87 VAL A C 1
ATOM 692 O O . VAL A 1 87 ? 9.420 -20.512 30.348 1.00 59.06 87 VAL A O 1
ATOM 695 N N . LYS A 1 88 ? 7.218 -20.510 30.799 1.00 55.28 88 LYS A N 1
ATOM 696 C CA . LYS A 1 88 ? 7.387 -20.396 32.255 1.00 55.28 88 LYS A CA 1
ATOM 697 C C . LYS A 1 88 ? 8.151 -21.590 32.842 1.00 55.28 88 LYS A C 1
ATOM 699 O O . LYS A 1 88 ? 9.047 -21.376 33.648 1.00 55.28 88 LYS A O 1
ATOM 704 N N . SER A 1 89 ? 7.886 -22.829 32.413 1.00 57.69 89 SER A N 1
ATOM 705 C CA . SER A 1 89 ? 8.618 -24.001 32.921 1.00 57.69 89 SER A CA 1
ATOM 706 C C . SER A 1 89 ? 10.072 -24.056 32.453 1.00 57.69 89 SER A C 1
ATOM 708 O O . SER A 1 89 ? 10.908 -24.583 33.174 1.00 57.69 89 SER A O 1
ATOM 710 N N . LYS A 1 90 ? 10.385 -23.548 31.253 1.00 59.00 90 LYS A N 1
ATOM 711 C CA . LYS A 1 90 ? 11.763 -23.502 30.736 1.00 59.00 90 LYS A CA 1
ATOM 712 C C . LYS A 1 90 ? 12.605 -22.417 31.406 1.00 59.00 90 LYS A C 1
ATOM 714 O O . LYS A 1 90 ? 13.792 -22.633 31.606 1.00 59.00 90 LYS A O 1
ATOM 719 N N . VAL A 1 91 ? 11.994 -21.294 31.782 1.00 54.81 91 VAL A N 1
ATOM 720 C CA . VAL A 1 91 ? 12.686 -20.200 32.480 1.00 54.81 91 VAL A CA 1
ATOM 721 C C . VAL A 1 91 ? 12.812 -20.472 33.984 1.00 54.81 91 VAL A C 1
ATOM 723 O O . VAL A 1 91 ? 13.862 -20.204 34.549 1.00 54.81 91 VAL A O 1
ATOM 726 N N . PHE A 1 92 ? 11.811 -21.085 34.631 1.00 54.41 92 PHE A N 1
ATOM 727 C CA . PHE A 1 92 ? 11.872 -21.387 36.072 1.00 54.41 92 PHE A CA 1
ATOM 728 C C . PHE A 1 92 ? 12.576 -22.710 36.438 1.00 54.41 92 PHE A C 1
ATOM 730 O O . PHE A 1 92 ? 12.923 -22.885 37.599 1.00 54.41 92 PHE A O 1
ATOM 737 N N . LYS A 1 93 ? 12.829 -23.642 35.500 1.00 47.31 93 LYS A N 1
ATOM 738 C CA . LYS A 1 93 ? 13.636 -24.858 35.780 1.00 47.31 93 LYS A CA 1
ATOM 739 C C . LYS A 1 93 ? 15.151 -24.637 35.734 1.00 47.31 93 LYS A C 1
ATOM 741 O O . LYS A 1 93 ? 15.892 -25.544 36.091 1.00 47.31 93 LYS A O 1
ATOM 746 N N . ALA A 1 94 ? 15.619 -23.474 35.286 1.00 49.53 94 ALA A N 1
ATOM 747 C CA . ALA A 1 94 ? 17.050 -23.182 35.212 1.00 49.53 94 ALA A CA 1
ATOM 748 C C . ALA A 1 94 ? 17.690 -22.899 36.587 1.00 49.53 94 ALA A C 1
ATOM 750 O O . ALA A 1 94 ? 18.911 -22.803 36.663 1.00 49.53 94 ALA A O 1
ATOM 751 N N . GLU A 1 95 ? 16.897 -22.802 37.661 1.00 52.94 95 GLU A N 1
ATOM 752 C CA . GLU A 1 95 ? 17.403 -22.488 39.006 1.00 52.94 95 GLU A CA 1
ATOM 753 C C . GLU A 1 95 ? 17.437 -23.679 39.985 1.00 52.94 95 GLU A C 1
ATOM 755 O O . GLU A 1 95 ? 17.954 -23.532 41.088 1.00 52.94 95 GLU A O 1
ATOM 760 N N . GLU A 1 96 ? 17.007 -24.886 39.593 1.00 51.66 96 GLU A N 1
ATOM 761 C CA . GLU A 1 96 ? 17.120 -26.083 40.444 1.00 51.66 96 GLU A CA 1
ATOM 762 C C . GLU A 1 96 ? 17.871 -27.224 39.734 1.00 51.66 96 GLU A C 1
ATOM 764 O O . GLU A 1 96 ? 17.314 -27.990 38.953 1.00 51.66 96 GLU A O 1
ATOM 769 N N . THR A 1 97 ? 19.170 -27.287 40.054 1.00 43.31 97 THR A N 1
ATOM 770 C CA . THR A 1 97 ? 20.006 -28.493 40.229 1.00 43.31 97 THR A CA 1
ATOM 771 C C . THR A 1 97 ? 20.215 -29.441 39.034 1.00 43.31 97 THR A C 1
ATOM 773 O O . THR A 1 97 ? 19.367 -30.225 38.621 1.00 43.31 97 THR A O 1
ATOM 776 N N . GLY A 1 98 ? 21.447 -29.413 38.510 1.00 54.59 98 GLY A N 1
ATOM 777 C CA . GLY A 1 98 ? 21.887 -30.255 37.402 1.00 54.59 98 GLY A CA 1
ATOM 778 C C . GLY A 1 98 ? 22.129 -31.721 37.749 1.00 54.59 98 GLY A C 1
ATOM 779 O O . GLY A 1 98 ? 22.518 -32.031 38.866 1.00 54.59 98 GLY A O 1
ATOM 780 N N . VAL A 1 99 ? 21.989 -32.586 36.737 1.00 45.16 99 VAL A N 1
ATOM 781 C CA . VAL A 1 99 ? 22.677 -33.880 36.575 1.00 45.16 99 VAL A CA 1
ATOM 782 C C . VAL A 1 99 ? 22.735 -34.222 35.072 1.00 45.16 99 VAL A C 1
ATOM 784 O O . VAL A 1 99 ? 21.735 -34.149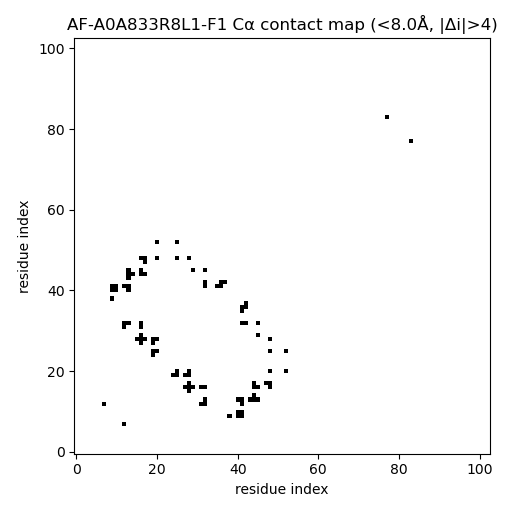 34.362 1.00 45.16 99 VAL A O 1
ATOM 787 N N . THR A 1 100 ? 23.931 -34.588 34.611 1.00 41.41 100 THR A N 1
ATOM 788 C CA . THR A 1 100 ? 24.323 -35.194 33.321 1.00 41.41 100 THR A CA 1
ATOM 789 C C . THR A 1 100 ? 23.625 -36.521 33.007 1.00 41.41 100 THR A C 1
ATOM 791 O O . THR A 1 100 ? 23.655 -37.365 33.889 1.00 41.41 100 THR A O 1
ATOM 794 N N . ILE A 1 101 ? 23.191 -36.771 31.754 1.00 42.16 101 ILE A N 1
ATOM 795 C CA . ILE A 1 101 ? 23.164 -38.089 31.045 1.00 42.16 101 ILE A CA 1
ATOM 796 C C . ILE A 1 101 ? 23.153 -37.782 29.519 1.00 42.16 101 ILE A C 1
ATOM 798 O O . ILE A 1 101 ? 22.194 -37.182 29.047 1.00 42.16 101 ILE A O 1
ATOM 802 N N . ILE A 1 102 ? 24.264 -37.840 28.762 1.00 42.94 102 ILE A N 1
ATOM 803 C CA . ILE A 1 102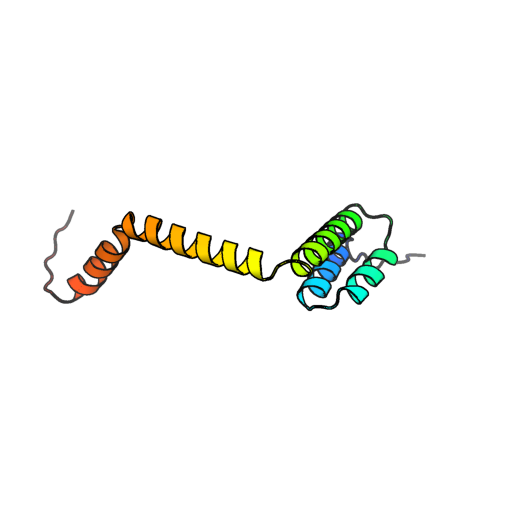 ? 24.825 -38.968 27.965 1.00 42.94 102 ILE A CA 1
ATOM 804 C C . ILE A 1 102 ? 23.775 -39.941 27.407 1.00 42.94 102 ILE A C 1
ATOM 806 O O . ILE A 1 102 ? 23.424 -40.857 28.137 1.00 42.94 102 ILE A O 1
ATOM 810 N N . ILE A 1 103 ? 23.337 -39.791 26.146 1.00 47.12 103 ILE A N 1
ATOM 811 C CA . ILE A 1 103 ? 23.682 -40.633 24.967 1.00 47.12 103 ILE A CA 1
ATOM 812 C C . ILE A 1 103 ? 23.391 -39.810 23.706 1.00 47.12 103 ILE A C 1
ATOM 814 O O . ILE A 1 103 ? 22.303 -39.194 23.664 1.00 47.12 103 ILE A O 1
#

Secondary structure (DSSP, 8-state):
---------HHHHHHHHHHHHHTT-HHHHHHHHHT-TT-HHHHHHHHHHHHHHHHHHS-HHHHHHHHHHHHHHHHHHHHH-THHHHHHHHHHGGGS-------

Foldseek 3Di:
DDPPPPPPPVLVLLVVLLVCLVVVNNVVSVVSLVVPPPDPNSVVSVVVSVVVVVVVVDDPPVVVVVVVVVVVVVVVVVVVDCVVVVVVCVVVVVPDDDDDDDD

Nearest PDB structures (foldseek):
  5yjc-assembly1_B  TM=6.430E-01  e=3.729E+00  Staphylococcus epidermidis RP62A
  3bqo-assembly1_A  TM=4.183E-01  e=2.372E+00  Homo sapiens
  6tug-assembly3_E  TM=6.001E-01  e=7.592E+00  Enterococcus italicus DSM 15952
  9dtr-assembly1_S  TM=4.708E-01  e=5.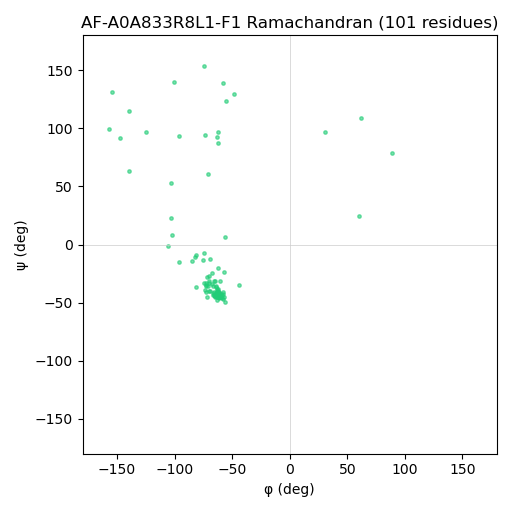863E+00  Saccharomyces cerevisiae
  3k1s-assembly1_A  TM=3.278E-01  e=8.640E+00  Bacillus anthracis

InterPro domains:
  IPR019412 IML2-like/Tetratricopeptide repeat protein 39-like [PF10300] (17-87)
  IPR019412 IML2-like/Tetratricopeptide repeat protein 39-like [PTHR31859] (4-94)